Protein AF-A0A1X2HCQ3-F1 (afdb_monomer_lite)

Secondary structure (DSSP, 8-state):
-PPPPPS---EEEEEEE-SS---HHHHHHHHHHTT--TTSEEEEE-SSTTEEEEEEEHHHHHHHHHHHHHTTPPEEP-

Organism: NCBI:txid90262

Foldseek 3Di:
DDDDDDPQQDKDKWKFFAPDDDDPVVVLVVCVVLVHDCVQFPDWDDPDPRMIITIGRPVCVVVSCVSCVVVVTDTDDD

Sequence (78 aa):
TFFPVSPTRGFTYIYLNTNKRLPTKELRRKFRQLDINTNRLLDIHYPTRNVIATLIHNDFEQEFLHQLSTFGITPIED

Structure (mmCIF, N/CA/C/O backbone):
data_AF-A0A1X2HCQ3-F1
#
_entry.id   AF-A0A1X2HCQ3-F1
#
loop_
_atom_site.group_PDB
_atom_site.id
_atom_site.type_symbol
_atom_site.label_atom_id
_atom_site.label_alt_id
_atom_site.label_comp_id
_atom_site.label_asym_id
_atom_site.label_entity_id
_atom_site.label_seq_id
_atom_site.pdbx_PDB_ins_code
_atom_site.Cartn_x
_atom_site.Cartn_y
_atom_site.Cartn_z
_atom_site.occupancy
_atom_site.B_iso_or_equiv
_atom_site.auth_seq_id
_atom_site.auth_comp_id
_atom_site.auth_asym_id
_atom_site.auth_atom_id
_atom_site.pdbx_PDB_model_num
ATOM 1 N N . THR A 1 1 ? 8.007 8.679 -27.554 1.00 56.59 1 THR A N 1
ATOM 2 C CA . THR A 1 1 ? 8.651 7.400 -27.921 1.00 56.59 1 THR A CA 1
ATOM 3 C C . THR A 1 1 ? 8.320 6.386 -26.847 1.00 56.59 1 THR A C 1
ATOM 5 O O . THR A 1 1 ? 8.426 6.735 -25.680 1.00 56.59 1 THR A O 1
ATOM 8 N N . PHE A 1 2 ? 7.827 5.200 -27.205 1.00 57.38 2 PHE A N 1
ATOM 9 C CA . PHE A 1 2 ? 7.503 4.143 -26.240 1.00 57.38 2 PHE A CA 1
ATOM 10 C C . PHE A 1 2 ? 8.799 3.443 -25.814 1.00 57.38 2 PHE A C 1
ATOM 12 O O . PHE A 1 2 ? 9.542 2.974 -26.674 1.00 57.38 2 PHE A O 1
ATOM 19 N N . PHE A 1 3 ? 9.090 3.411 -24.514 1.00 60.31 3 PHE A N 1
ATOM 20 C CA . PHE A 1 3 ? 10.217 2.653 -23.971 1.00 60.31 3 PHE A CA 1
ATOM 21 C C . PHE A 1 3 ? 9.749 1.239 -23.613 1.00 60.31 3 PHE A C 1
ATOM 23 O O . PHE A 1 3 ? 8.611 1.077 -23.162 1.00 60.31 3 PHE A O 1
ATOM 30 N N . PRO A 1 4 ? 10.583 0.205 -23.814 1.00 65.62 4 PRO A N 1
ATOM 31 C CA . PRO A 1 4 ? 10.233 -1.143 -23.397 1.00 65.62 4 PRO A CA 1
ATOM 32 C C . PRO A 1 4 ? 10.013 -1.156 -21.880 1.00 65.62 4 PRO A C 1
ATOM 34 O O . PRO A 1 4 ? 10.855 -0.689 -21.118 1.00 65.62 4 PRO A O 1
ATOM 37 N N . VAL A 1 5 ? 8.854 -1.657 -21.451 1.00 65.38 5 VAL A N 1
ATOM 38 C CA . VAL A 1 5 ? 8.526 -1.774 -20.022 1.00 65.38 5 VAL A CA 1
ATOM 39 C C . VAL A 1 5 ? 9.461 -2.786 -19.339 1.00 65.38 5 VAL A C 1
ATOM 41 O O . VAL A 1 5 ? 10.008 -3.659 -20.026 1.00 65.38 5 VAL A O 1
ATOM 44 N N . SER A 1 6 ? 9.634 -2.657 -18.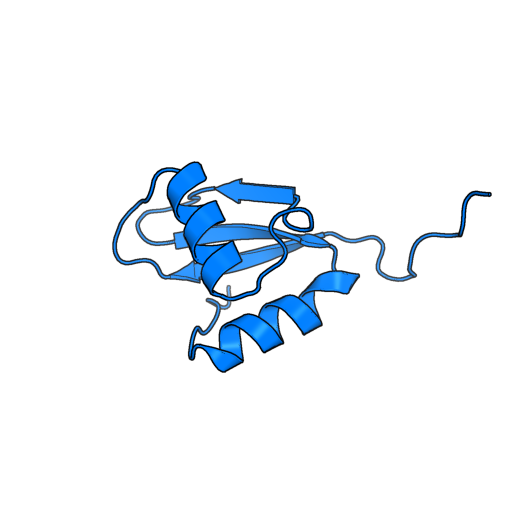018 1.00 64.12 6 SER A N 1
ATOM 45 C CA . SER A 1 6 ? 10.624 -3.396 -17.222 1.00 64.12 6 SER A CA 1
ATOM 46 C C . SER A 1 6 ? 10.558 -4.922 -17.419 1.00 64.12 6 SER A C 1
ATOM 48 O O . SER A 1 6 ? 9.525 -5.450 -17.841 1.00 64.12 6 SER A O 1
ATOM 50 N N . PRO A 1 7 ? 11.639 -5.666 -17.116 1.00 66.31 7 PRO A N 1
ATOM 51 C CA . PRO A 1 7 ? 11.643 -7.131 -17.196 1.00 66.31 7 PRO A CA 1
ATOM 52 C C . PRO A 1 7 ? 10.580 -7.773 -16.290 1.00 66.31 7 PRO A C 1
ATOM 54 O O . PRO A 1 7 ? 10.020 -8.818 -16.614 1.00 66.31 7 PRO A O 1
ATOM 57 N N . THR A 1 8 ? 10.264 -7.114 -15.176 1.00 70.12 8 THR A N 1
ATOM 58 C CA . THR A 1 8 ? 9.280 -7.487 -14.159 1.00 70.12 8 THR A CA 1
ATOM 59 C C . THR A 1 8 ? 7.904 -6.910 -14.490 1.00 70.12 8 THR A C 1
ATOM 61 O O . THR A 1 8 ? 7.324 -6.180 -13.690 1.00 70.12 8 THR A O 1
ATOM 64 N N . ARG A 1 9 ? 7.352 -7.256 -15.668 1.00 69.25 9 ARG A N 1
ATOM 65 C CA . ARG A 1 9 ? 6.013 -6.838 -16.166 1.00 69.25 9 ARG A CA 1
ATOM 66 C C . ARG A 1 9 ? 4.825 -7.383 -15.349 1.00 69.25 9 ARG A C 1
ATOM 68 O O . ARG A 1 9 ? 3.793 -7.741 -15.914 1.00 69.25 9 ARG A O 1
ATOM 75 N N . GLY A 1 10 ? 4.979 -7.506 -14.041 1.00 86.25 10 GLY A N 1
ATOM 76 C CA . GLY A 1 10 ? 3.986 -8.028 -13.126 1.00 86.25 10 GLY A CA 1
ATOM 77 C C . GLY A 1 10 ? 3.354 -6.946 -12.266 1.00 86.25 10 GLY A C 1
ATOM 78 O O . GLY A 1 10 ? 3.781 -5.786 -12.216 1.00 86.25 10 GLY A O 1
ATOM 79 N N . PHE A 1 11 ? 2.326 -7.393 -11.568 1.00 90.56 11 PHE A N 1
ATOM 80 C CA . PHE A 1 11 ? 1.700 -6.677 -10.481 1.00 90.56 11 PHE A CA 1
ATOM 81 C C . PHE A 1 11 ? 1.675 -7.604 -9.282 1.00 90.56 11 PHE A C 1
ATOM 83 O O . PHE A 1 11 ? 1.515 -8.817 -9.442 1.00 90.56 11 PHE A O 1
ATOM 90 N N . THR A 1 12 ? 1.796 -7.025 -8.101 1.00 92.00 12 THR A N 1
ATOM 91 C CA . THR A 1 12 ? 1.766 -7.765 -6.849 1.00 92.00 12 THR A CA 1
ATOM 92 C C . THR A 1 12 ? 0.766 -7.131 -5.900 1.00 92.00 12 THR A C 1
ATOM 94 O O . THR A 1 12 ? 0.534 -5.913 -5.926 1.00 92.00 12 THR A O 1
ATOM 97 N N . TYR A 1 13 ? 0.142 -7.975 -5.087 1.00 93.81 13 TYR A N 1
ATOM 98 C CA . TYR A 1 13 ? -0.690 -7.532 -3.984 1.00 93.81 13 TYR A CA 1
ATOM 99 C C . TYR A 1 13 ? 0.164 -7.440 -2.731 1.00 93.81 13 TYR A C 1
ATOM 101 O O . TYR A 1 13 ? 0.804 -8.407 -2.337 1.00 93.81 13 TYR A O 1
ATOM 109 N N . ILE A 1 14 ? 0.118 -6.281 -2.079 1.00 93.69 14 ILE A N 1
ATOM 110 C CA . ILE A 1 14 ? 0.672 -6.102 -0.742 1.00 93.69 14 ILE A CA 1
ATOM 111 C C . ILE A 1 14 ? -0.480 -5.982 0.244 1.00 93.69 14 ILE A C 1
ATOM 113 O O . ILE A 1 14 ? -1.344 -5.102 0.113 1.00 93.69 14 ILE A O 1
ATOM 117 N N . TYR A 1 15 ? -0.480 -6.863 1.239 1.00 94.44 15 TYR A N 1
ATOM 118 C CA . TYR A 1 15 ? -1.496 -6.908 2.277 1.00 94.44 15 TYR A CA 1
ATOM 119 C C . TYR A 1 15 ? -1.029 -6.171 3.526 1.00 94.44 15 TYR A C 1
ATOM 121 O O . TYR A 1 15 ? 0.079 -6.379 4.013 1.00 94.44 15 TYR A O 1
ATOM 129 N N . LEU A 1 16 ? -1.882 -5.300 4.063 1.00 93.50 16 LEU A N 1
ATOM 130 C CA . LEU A 1 16 ? -1.604 -4.516 5.264 1.00 93.50 16 LEU A CA 1
ATOM 131 C C . LEU A 1 16 ? -2.695 -4.733 6.305 1.00 93.50 16 LEU A C 1
ATOM 133 O O . LEU A 1 16 ? -3.887 -4.698 5.989 1.00 93.50 16 LEU A O 1
ATOM 137 N N . ASN A 1 17 ? -2.290 -4.869 7.564 1.00 92.75 17 ASN A N 1
ATOM 138 C CA . ASN A 1 17 ? -3.226 -4.909 8.680 1.00 92.75 17 ASN A CA 1
ATOM 139 C C . ASN A 1 17 ? -3.838 -3.529 8.939 1.00 92.75 17 ASN A C 1
ATOM 141 O O . ASN A 1 17 ? -3.184 -2.487 8.851 1.00 92.75 17 ASN A O 1
ATOM 145 N N . THR A 1 18 ? -5.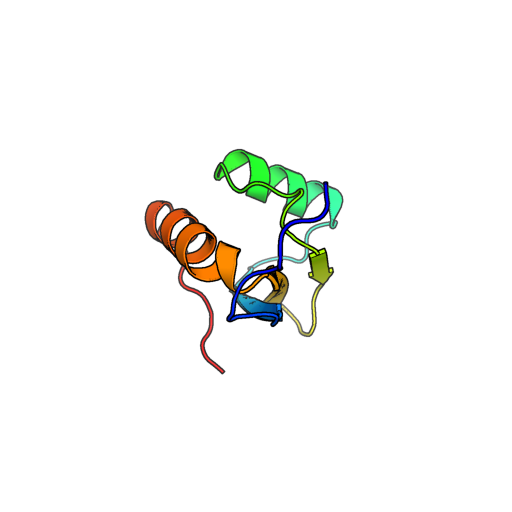114 -3.510 9.315 1.00 90.94 18 THR A N 1
ATOM 146 C CA . THR A 1 18 ? -5.794 -2.291 9.736 1.00 90.94 18 THR A CA 1
ATOM 147 C C . THR A 1 18 ? -6.857 -2.548 10.789 1.00 90.94 18 THR A C 1
ATOM 149 O O . THR A 1 18 ? -7.675 -3.451 10.682 1.00 90.94 18 THR A O 1
ATOM 152 N N . ASN A 1 19 ? -6.905 -1.687 11.803 1.00 87.69 19 ASN A N 1
ATOM 153 C CA . ASN A 1 19 ? -7.866 -1.830 12.900 1.00 87.69 19 ASN A CA 1
ATOM 154 C C . ASN A 1 19 ? -9.297 -1.459 12.492 1.00 87.69 19 ASN A C 1
ATOM 156 O O . ASN A 1 19 ? -10.257 -1.877 13.136 1.00 87.69 19 ASN A O 1
ATOM 160 N N . LYS A 1 20 ? -9.454 -0.628 11.453 1.00 89.12 20 LYS A N 1
ATOM 161 C CA . LYS A 1 20 ? -10.768 -0.194 10.978 1.00 89.12 20 LYS A CA 1
ATOM 162 C C . LYS A 1 20 ? -10.789 -0.017 9.473 1.00 89.12 20 LYS A C 1
ATOM 164 O O . LYS A 1 20 ? -9.859 0.531 8.883 1.00 89.12 20 LYS A O 1
ATOM 169 N N . ARG A 1 21 ? -11.912 -0.394 8.864 1.00 91.06 21 ARG A N 1
ATOM 170 C CA . ARG A 1 21 ? -12.183 -0.072 7.466 1.00 91.06 21 ARG A CA 1
ATOM 171 C C . ARG A 1 21 ? -12.337 1.440 7.325 1.00 91.06 21 ARG A C 1
ATOM 173 O O . ARG A 1 21 ? -13.168 2.056 7.989 1.00 91.06 21 ARG A O 1
ATOM 180 N N . LEU A 1 22 ? -11.515 2.028 6.469 1.00 91.12 22 LEU A N 1
ATOM 181 C CA . LEU A 1 22 ? -11.578 3.434 6.105 1.00 91.12 22 LEU A CA 1
ATOM 182 C C . LEU A 1 22 ? -12.198 3.557 4.711 1.00 91.12 22 LEU A C 1
ATOM 184 O O . LEU A 1 22 ? -11.977 2.687 3.866 1.00 91.12 22 LEU A O 1
ATOM 188 N N . PRO A 1 23 ? -12.941 4.638 4.424 1.00 91.62 23 PRO A N 1
ATOM 189 C CA . PRO A 1 23 ? -13.287 4.973 3.049 1.00 91.62 23 PRO A CA 1
ATOM 190 C C . PRO A 1 23 ? -12.022 5.080 2.187 1.00 91.62 23 PRO A C 1
ATOM 192 O O . PRO A 1 23 ? -11.011 5.623 2.635 1.00 91.62 23 PRO A O 1
ATOM 195 N N . THR A 1 24 ? -12.070 4.635 0.931 1.00 89.69 24 THR A N 1
ATOM 196 C CA . THR A 1 24 ? -10.895 4.615 0.036 1.00 89.69 24 THR A CA 1
ATOM 197 C C . THR A 1 24 ? -10.219 5.984 -0.092 1.00 89.69 24 THR A C 1
ATOM 199 O O . THR A 1 24 ? -8.994 6.073 -0.143 1.00 89.69 24 THR A O 1
ATOM 202 N N . LYS A 1 25 ? -10.996 7.076 -0.073 1.00 91.25 25 LYS A N 1
ATOM 203 C CA . LYS A 1 25 ? -10.474 8.454 -0.096 1.00 91.25 25 LYS A CA 1
ATOM 204 C C . LYS A 1 25 ? -9.623 8.782 1.135 1.00 91.25 25 LYS A C 1
ATOM 206 O O . LYS A 1 25 ? -8.557 9.377 1.005 1.00 91.25 25 LYS A O 1
ATOM 211 N N . GLU A 1 26 ? -10.086 8.376 2.313 1.00 92.56 26 GLU A N 1
ATOM 212 C CA . GLU A 1 26 ? -9.374 8.549 3.582 1.00 92.56 26 GLU A CA 1
ATOM 213 C C . GLU A 1 26 ? -8.094 7.719 3.614 1.00 92.56 26 GLU A C 1
ATOM 215 O O . GLU A 1 26 ? -7.041 8.205 4.018 1.00 92.56 26 GLU A O 1
ATOM 220 N N . LEU A 1 27 ? -8.167 6.485 3.118 1.00 91.94 27 LEU A N 1
ATOM 221 C CA . LEU A 1 27 ? -7.011 5.607 3.023 1.00 91.94 27 LEU A CA 1
ATOM 222 C C . LEU A 1 27 ? -5.949 6.161 2.058 1.00 91.94 27 LEU A C 1
ATOM 224 O O . LEU A 1 27 ? -4.782 6.255 2.426 1.00 91.94 27 LEU A O 1
ATOM 228 N N . ARG A 1 28 ? -6.351 6.638 0.872 1.00 91.81 28 ARG A N 1
ATOM 229 C CA . ARG A 1 28 ? -5.447 7.341 -0.056 1.00 91.81 28 ARG A CA 1
ATOM 230 C C . ARG A 1 28 ? -4.841 8.594 0.580 1.00 91.81 28 ARG A C 1
ATOM 232 O O . ARG A 1 28 ? -3.658 8.856 0.394 1.00 91.81 28 ARG A O 1
ATOM 239 N N . ARG A 1 29 ? -5.612 9.361 1.359 1.00 93.25 29 ARG A N 1
ATOM 240 C CA . ARG A 1 29 ? -5.076 10.515 2.096 1.00 93.25 29 ARG A CA 1
ATOM 241 C C . ARG A 1 29 ? -4.000 10.094 3.097 1.00 93.25 29 ARG A C 1
ATOM 243 O O . ARG A 1 29 ? -2.964 10.745 3.147 1.00 93.25 29 ARG A O 1
ATOM 250 N N . LYS A 1 30 ? -4.216 9.006 3.840 1.00 91.62 30 LYS A N 1
ATOM 251 C CA . LYS A 1 30 ? -3.213 8.464 4.765 1.00 91.62 30 LYS A CA 1
ATOM 252 C C . LYS A 1 30 ? -1.955 8.000 4.045 1.00 91.62 30 LYS A C 1
ATOM 254 O O . LYS A 1 30 ? -0.874 8.377 4.462 1.00 91.62 30 LYS A O 1
ATOM 259 N N . PHE A 1 31 ? -2.082 7.271 2.938 1.00 92.00 31 PHE A N 1
ATOM 260 C CA . PHE A 1 31 ? -0.916 6.891 2.138 1.00 92.00 31 PHE A CA 1
ATOM 261 C C . PHE A 1 31 ? -0.109 8.114 1.683 1.00 92.00 31 PHE A C 1
ATOM 263 O O . PHE A 1 31 ? 1.101 8.133 1.853 1.00 92.00 31 PHE A O 1
ATOM 270 N N . ARG A 1 32 ? -0.766 9.190 1.230 1.00 92.62 32 ARG A N 1
ATOM 271 C CA . ARG A 1 32 ? -0.067 10.445 0.892 1.00 92.62 32 ARG A CA 1
ATOM 272 C C . ARG A 1 32 ? 0.650 11.087 2.083 1.00 92.62 32 ARG A C 1
ATOM 274 O O . ARG A 1 32 ? 1.687 11.699 1.892 1.00 92.62 32 ARG A O 1
ATOM 281 N N . GLN A 1 33 ? 0.101 10.974 3.294 1.00 91.69 33 GLN A N 1
ATOM 282 C CA . GLN A 1 33 ? 0.761 11.462 4.515 1.00 91.69 33 GLN A CA 1
ATOM 283 C C . GLN A 1 33 ? 1.997 10.634 4.886 1.00 91.69 33 GLN A C 1
ATOM 285 O O . GLN A 1 33 ? 2.886 11.152 5.551 1.00 91.69 33 GLN A O 1
ATOM 290 N N . LEU A 1 34 ? 2.054 9.378 4.443 1.00 89.25 34 LEU A N 1
ATOM 291 C CA . LEU A 1 34 ? 3.212 8.490 4.564 1.00 89.25 34 LEU A CA 1
ATOM 292 C C . LEU A 1 34 ? 4.191 8.653 3.385 1.00 89.25 34 LEU A C 1
ATOM 294 O O . LEU A 1 34 ? 4.990 7.762 3.128 1.00 89.25 34 LEU A O 1
ATOM 298 N N . ASP A 1 35 ? 4.076 9.743 2.621 1.00 89.12 35 ASP A N 1
ATOM 299 C CA . ASP A 1 35 ? 4.861 10.017 1.408 1.00 89.12 35 ASP A CA 1
ATOM 300 C C . ASP A 1 35 ? 4.733 8.948 0.300 1.00 89.12 35 ASP A C 1
ATOM 302 O O . ASP A 1 35 ? 5.490 8.901 -0.668 1.00 89.12 35 ASP A O 1
ATOM 306 N N . ILE A 1 36 ? 3.713 8.088 0.390 1.00 91.38 36 ILE A N 1
ATOM 307 C CA . ILE A 1 36 ? 3.444 7.064 -0.616 1.00 91.38 36 ILE A CA 1
ATOM 308 C C . ILE A 1 36 ? 2.721 7.703 -1.799 1.00 91.3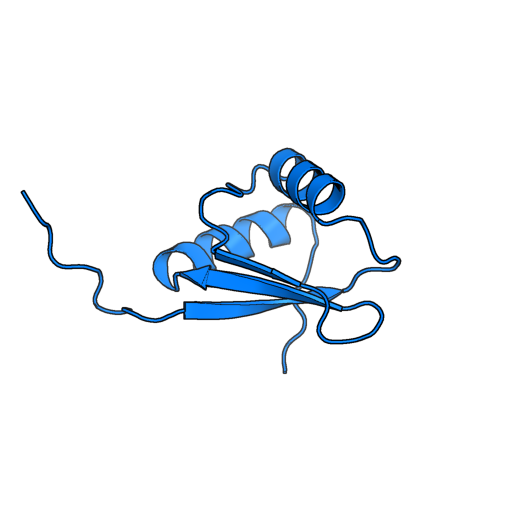8 36 ILE A C 1
ATOM 310 O O . ILE A 1 36 ? 1.623 8.272 -1.683 1.00 91.38 36 ILE A O 1
ATOM 314 N N . ASN A 1 37 ? 3.297 7.533 -2.989 1.00 88.50 37 ASN A N 1
ATOM 315 C CA . ASN A 1 37 ? 2.694 8.013 -4.221 1.00 88.50 37 ASN A CA 1
ATOM 316 C C . ASN A 1 37 ? 1.458 7.180 -4.606 1.00 88.50 37 ASN A C 1
ATOM 318 O O . ASN A 1 37 ? 1.529 6.191 -5.333 1.00 88.50 37 ASN A O 1
ATOM 322 N N . THR A 1 38 ? 0.281 7.644 -4.179 1.00 88.19 38 THR A N 1
ATOM 323 C CA . THR A 1 38 ? -1.009 6.991 -4.476 1.00 88.19 38 THR A CA 1
ATOM 324 C C . THR A 1 38 ? -1.372 6.881 -5.960 1.00 88.19 38 THR A C 1
ATOM 326 O O . THR A 1 38 ? -2.315 6.158 -6.280 1.00 88.19 38 THR A O 1
ATOM 329 N N . ASN A 1 39 ? -0.679 7.584 -6.863 1.00 87.62 39 ASN A N 1
ATOM 330 C CA . ASN A 1 39 ? -0.893 7.439 -8.307 1.00 87.62 39 ASN A CA 1
ATOM 331 C C . ASN A 1 39 ? -0.245 6.157 -8.853 1.00 87.62 39 ASN A C 1
ATOM 333 O O . ASN A 1 39 ? -0.634 5.695 -9.919 1.00 87.62 39 ASN A O 1
ATOM 337 N N . ARG A 1 40 ? 0.719 5.581 -8.121 1.00 89.00 40 ARG A N 1
ATOM 338 C CA . ARG A 1 40 ? 1.357 4.294 -8.446 1.00 89.00 40 ARG A CA 1
ATOM 339 C C . ARG A 1 40 ? 0.600 3.091 -7.875 1.00 89.00 40 ARG A C 1
ATOM 341 O O . ARG A 1 40 ? 0.900 1.960 -8.242 1.00 89.00 40 ARG A O 1
ATOM 348 N N . LEU A 1 41 ? -0.377 3.337 -6.997 1.00 91.31 41 LEU A N 1
ATOM 349 C CA . LEU A 1 41 ? -1.287 2.318 -6.476 1.00 91.31 41 LEU A CA 1
ATOM 350 C C . LEU A 1 41 ? -2.426 2.110 -7.476 1.00 91.31 41 LEU A C 1
ATOM 352 O O . LEU A 1 41 ? -3.241 3.015 -7.690 1.00 91.31 41 LEU A O 1
ATOM 356 N N . LEU A 1 42 ? -2.475 0.922 -8.070 1.00 92.12 42 LEU A N 1
ATOM 357 C CA . LEU A 1 42 ? -3.432 0.572 -9.118 1.00 92.12 42 LEU A CA 1
ATOM 358 C C . LEU A 1 42 ? -4.816 0.324 -8.537 1.00 92.12 42 LEU A C 1
ATOM 360 O O . LEU A 1 42 ? -5.809 0.826 -9.058 1.00 92.12 42 LEU A O 1
ATOM 364 N N . ASP A 1 43 ? -4.868 -0.393 -7.421 1.00 92.44 43 ASP A N 1
ATOM 365 C CA . ASP A 1 43 ? -6.102 -0.671 -6.707 1.00 92.44 43 ASP A CA 1
ATOM 366 C C . ASP A 1 43 ? -5.865 -0.731 -5.197 1.00 92.44 43 ASP A C 1
ATOM 368 O O . ASP A 1 43 ? -4.761 -1.018 -4.730 1.00 92.44 43 ASP A O 1
ATOM 372 N N . ILE A 1 44 ? -6.912 -0.412 -4.437 1.00 93.06 44 ILE A N 1
ATOM 373 C CA . ILE A 1 44 ? -6.928 -0.506 -2.980 1.00 93.06 44 ILE A CA 1
ATOM 374 C C . ILE A 1 44 ? -8.306 -0.996 -2.553 1.00 93.06 44 ILE A C 1
ATOM 376 O O . ILE A 1 44 ? -9.294 -0.259 -2.661 1.00 93.06 44 ILE A O 1
ATOM 380 N N . HIS A 1 45 ? -8.370 -2.202 -2.003 1.00 92.38 45 HIS A N 1
ATOM 381 C CA . HIS A 1 45 ? -9.619 -2.786 -1.531 1.00 92.38 45 HIS A CA 1
ATOM 382 C C . HIS A 1 45 ? -9.429 -3.572 -0.229 1.00 92.38 45 HIS A C 1
ATOM 384 O O . HIS A 1 45 ? -8.337 -3.669 0.324 1.00 92.38 45 HIS A O 1
ATOM 390 N N . TYR A 1 46 ? -10.537 -4.085 0.300 1.00 92.62 46 TYR A N 1
ATOM 391 C CA . TYR A 1 46 ? -10.587 -4.839 1.550 1.00 92.62 46 TYR A CA 1
ATOM 392 C C . TYR A 1 46 ? -11.004 -6.278 1.239 1.00 92.62 46 TYR A C 1
ATOM 394 O O . TYR A 1 46 ? -12.207 -6.511 1.102 1.00 92.62 46 TYR A O 1
ATOM 402 N N . PRO A 1 47 ? -10.059 -7.225 1.080 1.00 91.50 47 PRO A N 1
ATOM 403 C CA . PRO A 1 47 ? -10.397 -8.613 0.764 1.00 91.50 47 PRO A CA 1
ATOM 404 C C . PRO A 1 47 ? -11.093 -9.308 1.942 1.00 91.50 47 PRO A C 1
ATOM 406 O O . PRO A 1 47 ? -12.002 -10.108 1.751 1.00 91.50 47 PRO A O 1
ATOM 409 N N . THR A 1 48 ? -10.700 -8.967 3.172 1.00 91.75 48 THR A N 1
ATOM 410 C CA . THR A 1 48 ? -11.286 -9.494 4.407 1.00 91.75 48 THR A CA 1
ATOM 411 C C . THR A 1 48 ? -11.336 -8.418 5.493 1.00 91.75 48 THR A C 1
ATOM 413 O O . THR A 1 48 ? -10.912 -7.271 5.306 1.00 91.75 48 THR A O 1
ATOM 416 N N . ARG A 1 49 ? -11.899 -8.768 6.650 1.00 89.38 49 ARG A N 1
ATOM 417 C CA . ARG A 1 49 ? -11.951 -7.886 7.813 1.00 89.38 49 ARG A CA 1
ATOM 418 C C . ARG A 1 49 ? -10.528 -7.554 8.256 1.00 89.38 49 ARG A C 1
ATOM 420 O O . ARG A 1 49 ? -9.709 -8.444 8.426 1.00 89.38 49 ARG A O 1
ATOM 427 N N . ASN A 1 50 ? -10.276 -6.269 8.488 1.00 90.94 50 ASN A N 1
ATOM 428 C CA . ASN A 1 50 ? -9.012 -5.750 9.014 1.00 90.94 50 ASN A CA 1
ATOM 429 C C . ASN A 1 50 ? -7.790 -5.916 8.095 1.00 90.94 50 ASN A C 1
ATOM 431 O O . ASN A 1 50 ? -6.674 -5.674 8.542 1.00 90.94 50 ASN A O 1
ATOM 435 N N . VAL A 1 51 ? -7.984 -6.241 6.815 1.00 93.25 51 VAL A N 1
ATOM 436 C CA . VAL A 1 51 ? -6.895 -6.337 5.834 1.00 93.25 51 VAL A CA 1
ATOM 437 C C . VAL A 1 51 ? -7.159 -5.387 4.676 1.00 93.25 51 VAL A C 1
ATOM 439 O O . VAL A 1 51 ? -8.276 -5.304 4.166 1.00 93.25 51 VAL A O 1
ATOM 442 N N . ILE A 1 52 ? -6.124 -4.660 4.272 1.00 94.44 52 ILE A N 1
ATOM 443 C CA . ILE A 1 52 ? -6.094 -3.825 3.073 1.00 94.44 52 ILE A CA 1
ATOM 444 C C . ILE A 1 52 ? -5.244 -4.556 2.043 1.00 94.44 52 ILE A C 1
ATOM 446 O O . ILE A 1 52 ? -4.085 -4.841 2.319 1.00 94.44 52 ILE A O 1
ATOM 450 N N . ALA A 1 53 ? -5.796 -4.810 0.862 1.00 94.31 53 ALA A N 1
ATOM 451 C CA . ALA A 1 53 ? -5.034 -5.248 -0.298 1.00 94.31 53 ALA A CA 1
ATOM 452 C C . ALA A 1 53 ? -4.706 -4.037 -1.167 1.00 94.31 53 ALA A C 1
ATOM 454 O O . ALA A 1 53 ? -5.599 -3.268 -1.538 1.00 94.31 53 ALA A O 1
ATOM 455 N N . THR A 1 54 ? -3.428 -3.881 -1.492 1.00 94.44 54 THR A N 1
ATOM 456 C CA . THR A 1 54 ? -2.932 -2.810 -2.354 1.00 94.44 54 THR A CA 1
ATOM 457 C C . THR A 1 54 ? -2.276 -3.432 -3.577 1.00 94.44 54 THR A C 1
ATOM 459 O O . THR A 1 54 ? -1.288 -4.146 -3.436 1.00 94.44 54 THR A O 1
ATOM 462 N N . LEU A 1 55 ? -2.820 -3.172 -4.766 1.00 94.69 55 LEU A N 1
ATOM 463 C CA . LEU A 1 55 ? -2.245 -3.648 -6.024 1.00 94.69 55 LEU A CA 1
ATOM 464 C C . LEU A 1 55 ? -1.226 -2.633 -6.539 1.00 94.69 55 LEU A C 1
ATOM 466 O O . LEU A 1 55 ? -1.571 -1.467 -6.768 1.00 94.69 55 LEU A O 1
ATOM 470 N N . ILE A 1 56 ? 0.012 -3.074 -6.749 1.00 93.62 56 ILE A N 1
ATOM 471 C CA . ILE A 1 56 ? 1.114 -2.226 -7.214 1.00 93.62 56 ILE A CA 1
ATOM 472 C C . ILE A 1 56 ? 1.901 -2.892 -8.340 1.00 93.62 56 ILE A C 1
ATOM 474 O O . ILE A 1 56 ? 1.891 -4.110 -8.495 1.00 93.62 56 ILE A O 1
ATOM 478 N N . HIS A 1 57 ? 2.598 -2.080 -9.131 1.00 91.00 57 HIS A N 1
ATOM 479 C CA . HIS A 1 57 ? 3.616 -2.579 -10.053 1.00 91.00 57 HIS A CA 1
ATOM 480 C C . HIS A 1 57 ? 4.808 -3.149 -9.281 1.00 91.00 57 HIS A C 1
ATOM 482 O O . HIS A 1 57 ? 5.247 -2.535 -8.309 1.00 91.00 57 HIS A O 1
ATOM 488 N N . ASN A 1 58 ? 5.393 -4.244 -9.772 1.00 90.69 58 ASN A N 1
ATOM 489 C CA . ASN A 1 58 ? 6.574 -4.861 -9.152 1.00 90.69 58 ASN A CA 1
ATOM 490 C C . ASN A 1 58 ? 7.760 -3.882 -9.061 1.00 90.69 58 ASN A C 1
ATOM 492 O O . ASN A 1 58 ? 8.471 -3.853 -8.064 1.00 90.69 58 ASN A O 1
ATOM 496 N N . ASP A 1 59 ? 7.917 -2.993 -10.046 1.00 89.38 59 ASP A N 1
ATOM 497 C CA . ASP A 1 59 ? 8.955 -1.949 -10.028 1.00 89.38 59 ASP A CA 1
ATOM 498 C C . ASP A 1 59 ? 8.783 -0.935 -8.880 1.00 89.38 59 ASP A C 1
ATOM 500 O O . ASP A 1 59 ? 9.703 -0.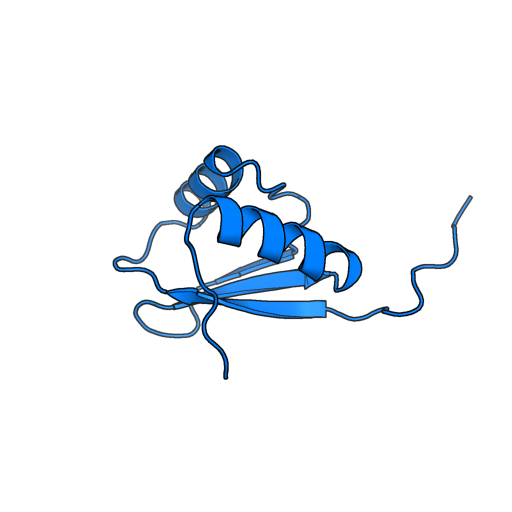183 -8.566 1.00 89.38 59 ASP A O 1
ATOM 504 N N . PHE A 1 60 ? 7.589 -0.855 -8.282 1.00 91.19 60 PHE A N 1
ATOM 505 C CA . PHE A 1 60 ? 7.304 -0.002 -7.128 1.00 91.19 60 PHE A CA 1
ATOM 506 C C . PHE A 1 60 ? 7.367 -0.756 -5.797 1.00 91.19 60 PHE A C 1
ATOM 508 O O . PHE A 1 60 ? 7.391 -0.123 -4.749 1.00 91.19 60 PHE A O 1
ATOM 515 N N . GLU A 1 61 ? 7.403 -2.086 -5.813 1.00 91.31 61 GLU A N 1
ATOM 516 C CA . GLU A 1 61 ? 7.296 -2.909 -4.608 1.00 91.31 61 GLU A CA 1
ATOM 517 C C . GLU A 1 61 ? 8.380 -2.586 -3.580 1.00 91.31 61 GLU A C 1
ATOM 519 O O . GLU A 1 61 ? 8.066 -2.266 -2.437 1.00 91.31 61 GLU A O 1
ATOM 524 N N . GLN A 1 62 ? 9.645 -2.577 -3.998 1.00 91.62 62 GLN A N 1
ATOM 525 C CA . GLN A 1 62 ? 10.783 -2.277 -3.122 1.00 91.62 62 GLN A CA 1
ATOM 526 C C . GLN A 1 62 ? 10.663 -0.892 -2.465 1.00 91.62 62 GLN A C 1
ATOM 528 O O . GLN A 1 62 ? 10.887 -0.742 -1.266 1.00 91.62 62 GLN A O 1
ATOM 533 N N . GLU A 1 63 ? 10.269 0.119 -3.241 1.00 92.88 63 GLU A N 1
ATOM 534 C CA . GLU A 1 63 ? 10.078 1.488 -2.754 1.00 92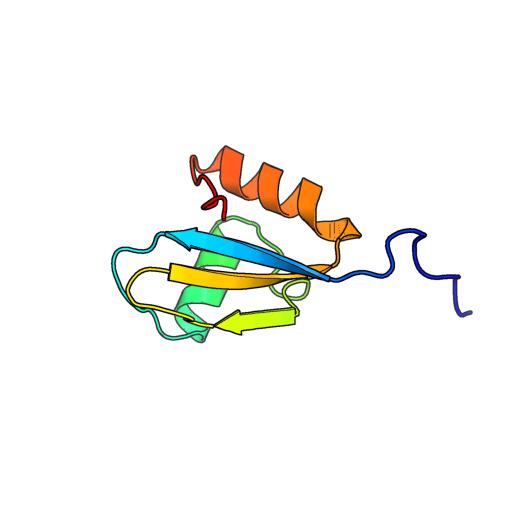.88 63 GLU A CA 1
ATOM 535 C C . GLU A 1 63 ? 8.895 1.571 -1.784 1.00 92.88 63 GLU A C 1
ATOM 537 O O . GLU A 1 63 ? 9.018 2.142 -0.702 1.00 92.88 63 GLU A O 1
ATOM 542 N N . PHE A 1 64 ? 7.772 0.936 -2.123 1.00 92.94 64 PHE A N 1
ATOM 543 C CA . PHE A 1 64 ? 6.586 0.885 -1.277 1.00 92.94 64 PHE A CA 1
ATOM 544 C C . PHE A 1 64 ? 6.874 0.200 0.066 1.00 92.94 64 PHE A C 1
ATOM 546 O O . PHE A 1 64 ? 6.524 0.732 1.120 1.00 92.94 64 PHE A O 1
ATOM 553 N N . LEU A 1 65 ? 7.568 -0.941 0.051 1.00 93.00 65 LEU A N 1
ATOM 554 C CA . LEU A 1 65 ? 7.988 -1.660 1.255 1.00 93.00 65 LEU A CA 1
ATOM 555 C C . LEU A 1 65 ? 8.950 -0.826 2.112 1.00 93.00 65 LEU A C 1
ATOM 557 O O . LEU A 1 65 ? 8.793 -0.764 3.332 1.00 93.00 65 LEU A O 1
ATOM 561 N N . HIS A 1 66 ? 9.903 -0.130 1.488 1.00 93.44 66 HIS A N 1
ATOM 562 C CA . HIS A 1 66 ? 10.814 0.769 2.193 1.00 93.44 66 HIS A CA 1
ATOM 563 C C . HIS A 1 66 ? 10.064 1.914 2.892 1.00 93.44 66 HIS A C 1
ATOM 565 O O . HIS A 1 66 ? 10.288 2.174 4.080 1.00 93.44 66 HIS A O 1
ATOM 571 N N . GLN A 1 67 ? 9.119 2.550 2.196 1.00 93.00 67 GLN A N 1
ATOM 572 C CA . GLN A 1 67 ? 8.282 3.603 2.771 1.00 93.00 67 GLN A CA 1
ATOM 573 C C . GLN A 1 67 ? 7.475 3.079 3.962 1.00 93.00 67 GLN A C 1
ATOM 575 O O . GLN A 1 67 ? 7.520 3.672 5.035 1.00 93.00 67 GLN A O 1
ATOM 580 N N . LEU A 1 68 ? 6.811 1.928 3.829 1.00 92.75 68 LEU A N 1
ATOM 581 C CA . LEU A 1 68 ? 6.077 1.303 4.933 1.00 92.75 68 LEU A CA 1
ATOM 582 C C . LEU A 1 68 ? 6.973 1.007 6.144 1.00 92.75 68 LEU A C 1
ATOM 584 O O . LEU A 1 68 ? 6.591 1.315 7.277 1.00 92.75 68 LEU A O 1
ATOM 588 N N . SER A 1 69 ? 8.181 0.486 5.907 1.00 92.31 69 SER A N 1
ATOM 589 C CA . SER A 1 69 ? 9.143 0.173 6.969 1.00 92.31 69 SER A CA 1
ATOM 590 C C . SER A 1 69 ? 9.585 1.413 7.754 1.00 92.31 69 SER A C 1
ATOM 592 O O . SER A 1 69 ? 9.741 1.344 8.972 1.00 92.31 69 SER A O 1
ATOM 594 N N . THR A 1 70 ? 9.675 2.572 7.092 1.00 92.44 70 THR A N 1
ATOM 595 C CA . THR A 1 70 ? 10.020 3.858 7.725 1.00 92.44 70 THR A CA 1
ATOM 596 C C . THR A 1 70 ? 8.976 4.274 8.767 1.00 92.44 70 THR A C 1
ATOM 598 O O . THR A 1 70 ? 9.304 4.920 9.760 1.00 92.44 70 THR A O 1
ATOM 601 N N . PHE A 1 71 ? 7.722 3.851 8.589 1.00 88.88 71 PHE A N 1
ATOM 602 C CA . PHE A 1 71 ? 6.628 4.087 9.534 1.00 88.88 71 PHE A CA 1
ATOM 603 C C . PHE A 1 71 ? 6.343 2.888 10.452 1.00 88.88 71 PHE A C 1
ATOM 605 O O . PHE A 1 71 ? 5.334 2.890 11.158 1.00 88.88 71 PHE A O 1
ATOM 612 N N . GLY A 1 72 ? 7.205 1.864 10.450 1.00 90.50 72 GLY A N 1
ATOM 613 C CA . GLY A 1 72 ? 7.035 0.655 11.261 1.00 90.50 72 GLY A CA 1
ATOM 614 C C . GLY A 1 72 ? 5.843 -0.210 10.842 1.00 90.50 72 GLY A C 1
ATOM 615 O O . GLY A 1 72 ? 5.316 -0.964 11.657 1.00 90.50 72 GLY A O 1
ATOM 616 N N . ILE A 1 73 ? 5.383 -0.083 9.594 1.00 91.12 73 ILE A N 1
ATOM 617 C CA . ILE A 1 73 ? 4.282 -0.882 9.057 1.00 91.12 73 ILE A CA 1
ATOM 618 C C . ILE A 1 73 ? 4.875 -2.116 8.383 1.00 91.12 73 ILE A C 1
ATOM 620 O O . ILE A 1 73 ? 5.581 -2.009 7.382 1.00 91.12 73 ILE A O 1
ATOM 624 N N . THR A 1 74 ? 4.552 -3.292 8.911 1.00 91.69 74 THR A N 1
ATOM 625 C CA . THR A 1 74 ? 4.932 -4.575 8.317 1.00 91.69 74 THR A CA 1
ATOM 626 C C . THR A 1 74 ? 3.775 -5.129 7.484 1.00 91.69 74 THR A C 1
ATOM 628 O O . THR A 1 74 ? 2.660 -5.253 8.011 1.00 91.69 74 THR A O 1
ATOM 631 N N . PRO A 1 75 ? 4.001 -5.460 6.202 1.00 92.88 75 PRO A N 1
ATOM 632 C CA . PRO A 1 75 ? 3.038 -6.217 5.419 1.00 92.88 75 PRO A CA 1
ATOM 633 C C . PRO A 1 75 ? 2.743 -7.581 6.039 1.00 92.88 75 PRO A C 1
ATOM 635 O O . PRO A 1 75 ? 3.539 -8.119 6.806 1.00 92.88 75 PRO A O 1
ATOM 638 N N . ILE A 1 76 ? 1.577 -8.117 5.704 1.00 91.19 76 ILE A N 1
ATOM 639 C CA . ILE A 1 76 ? 1.190 -9.485 6.033 1.00 91.19 76 ILE A CA 1
ATOM 640 C C . ILE A 1 76 ? 1.762 -10.382 4.934 1.00 91.19 76 ILE A C 1
ATOM 642 O O . ILE A 1 76 ? 1.544 -10.103 3.754 1.00 91.19 76 ILE A O 1
ATOM 646 N N . GLU A 1 77 ? 2.496 -11.418 5.325 1.00 79.81 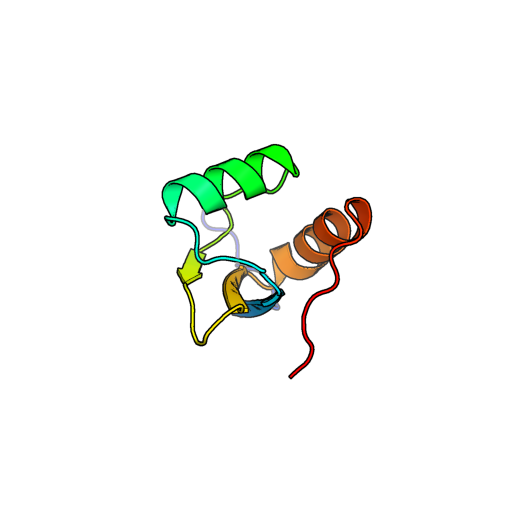77 GLU A N 1
ATOM 647 C CA . GLU A 1 77 ? 2.893 -12.502 4.423 1.00 79.81 77 GLU A CA 1
ATOM 648 C C . GLU A 1 77 ? 1.725 -13.494 4.297 1.00 79.81 77 GLU A C 1
ATOM 650 O O . GLU A 1 77 ? 1.043 -13.758 5.292 1.00 79.81 77 GLU A O 1
ATOM 655 N N . ASP A 1 78 ? 1.470 -13.979 3.077 1.00 57.06 78 ASP A N 1
ATOM 656 C CA . ASP A 1 78 ? 0.531 -15.085 2.820 1.00 57.06 78 ASP A CA 1
ATOM 657 C C . ASP A 1 78 ? 1.072 -16.420 3.366 1.00 57.06 78 ASP A C 1
ATOM 659 O O . ASP A 1 78 ? 2.302 -16.652 3.271 1.00 57.06 78 ASP A O 1
#

Radius of gyration: 13.06 Å; chains: 1; bounding box: 25×26×41 Å

pLDDT: mean 87.8, std 9.82, range [56.59, 94.69]